Protein AF-A0A2J8N4S7-F1 (afdb_monomer)

Mean predicted aligned error: 13.4 Å

Organism: Pan troglodytes (NCBI:txid9598)

pLDDT: mean 70.77, std 18.53, range [36.31, 96.75]

Radius of gyration: 17.13 Å; Cα contacts (8 Å, |Δi|>4): 11; chains: 1; bounding box: 40×30×41 Å

Secondary structure (DSSP, 8-state):
---------------SHHHHHHHHHHHH-TT-HHHHHSPPTT-SS-S----

Structure (mmCIF, N/CA/C/O backbone):
data_AF-A0A2J8N4S7-F1
#
_entry.id   AF-A0A2J8N4S7-F1
#
loop_
_atom_site.group_PDB
_atom_site.id
_atom_site.type_symbol
_atom_site.label_atom_id
_atom_site.label_alt_id
_atom_site.label_comp_id
_atom_site.label_asym_id
_atom_site.label_entity_id
_atom_site.label_seq_id
_atom_site.pdbx_PDB_ins_code
_atom_site.Cartn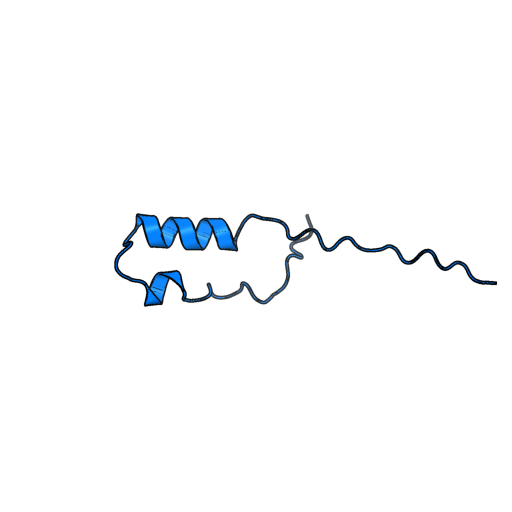_x
_atom_site.Cartn_y
_atom_site.Cartn_z
_atom_site.occupancy
_atom_site.B_iso_or_equiv
_atom_site.auth_seq_id
_atom_site.auth_comp_id
_atom_site.auth_asym_id
_atom_site.auth_atom_id
_atom_site.pdbx_PDB_model_num
ATOM 1 N N . MET A 1 1 ? 32.095 -18.700 -30.877 1.00 36.31 1 MET A N 1
ATOM 2 C CA . MET A 1 1 ? 32.304 -18.556 -29.419 1.00 36.31 1 MET A CA 1
ATOM 3 C C . MET A 1 1 ? 32.241 -17.062 -29.116 1.00 36.31 1 MET A C 1
ATOM 5 O O . MET A 1 1 ? 33.141 -16.354 -29.528 1.00 36.31 1 MET A O 1
ATOM 9 N N . VAL A 1 2 ? 31.039 -16.511 -28.921 1.00 49.53 2 VAL A N 1
ATOM 10 C CA . VAL A 1 2 ? 30.325 -16.301 -27.639 1.00 49.53 2 VAL A CA 1
ATOM 11 C C . VAL A 1 2 ? 31.041 -15.271 -26.762 1.00 49.53 2 VAL A C 1
ATOM 13 O O . VAL A 1 2 ? 31.916 -15.626 -25.985 1.00 49.53 2 VAL A O 1
ATOM 16 N N . MET A 1 3 ? 30.614 -14.012 -26.859 1.00 51.16 3 MET A N 1
ATOM 17 C CA . MET A 1 3 ? 30.703 -13.073 -25.740 1.00 51.16 3 MET A CA 1
ATOM 18 C C . MET A 1 3 ? 29.385 -13.199 -24.972 1.00 51.16 3 MET A C 1
ATOM 20 O O . MET A 1 3 ? 28.449 -12.432 -25.181 1.00 51.16 3 MET A O 1
ATOM 24 N N . ALA A 1 4 ? 29.265 -14.244 -24.155 1.00 60.84 4 ALA A N 1
ATOM 25 C CA . ALA A 1 4 ? 28.248 -14.275 -23.117 1.00 60.84 4 ALA A CA 1
ATOM 26 C C . ALA A 1 4 ? 28.811 -13.481 -21.944 1.00 60.84 4 ALA A C 1
ATOM 28 O O . ALA A 1 4 ? 29.345 -14.046 -21.000 1.00 60.84 4 ALA A O 1
ATOM 29 N N . GLU A 1 5 ? 28.705 -12.165 -22.017 1.00 55.53 5 GLU A N 1
ATOM 30 C CA . GLU A 1 5 ? 28.689 -11.369 -20.803 1.00 55.53 5 GLU A CA 1
ATOM 31 C C . GLU A 1 5 ? 27.395 -10.582 -20.842 1.00 55.53 5 GLU A C 1
ATOM 33 O O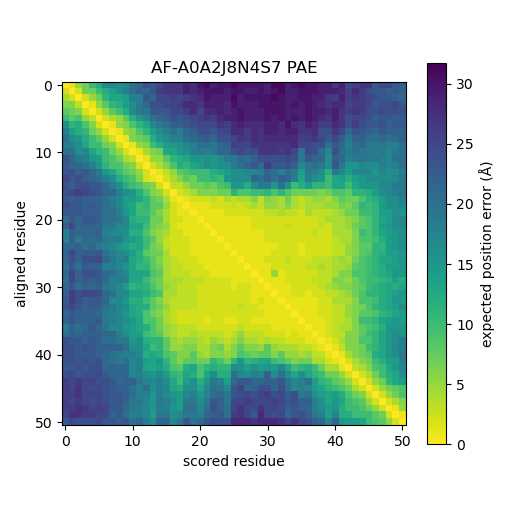 . GLU A 1 5 ? 27.321 -9.411 -21.212 1.00 55.53 5 GLU A O 1
ATOM 38 N N . GLY A 1 6 ? 26.317 -11.313 -20.541 1.00 55.00 6 GLY A N 1
ATOM 39 C CA . GLY A 1 6 ? 25.089 -10.678 -20.123 1.00 55.00 6 GLY A CA 1
ATOM 40 C C . GLY A 1 6 ? 25.475 -9.719 -19.014 1.00 55.00 6 GLY A C 1
ATOM 41 O O . GLY A 1 6 ? 25.916 -10.152 -17.950 1.00 55.00 6 GLY A O 1
ATOM 42 N N . THR A 1 7 ? 25.329 -8.422 -19.281 1.00 58.34 7 THR A N 1
ATOM 43 C CA . THR A 1 7 ? 25.144 -7.446 -18.219 1.00 58.34 7 THR A CA 1
ATOM 44 C C . THR A 1 7 ? 23.966 -7.983 -17.430 1.00 58.34 7 THR A C 1
ATOM 46 O O . THR A 1 7 ? 22.808 -7.811 -17.810 1.00 58.34 7 THR A O 1
ATOM 49 N N . ALA A 1 8 ? 24.266 -8.728 -16.368 1.00 56.31 8 ALA A N 1
ATOM 50 C CA . ALA A 1 8 ? 23.328 -8.979 -15.312 1.00 56.31 8 ALA A CA 1
ATOM 51 C C . ALA A 1 8 ? 23.067 -7.585 -14.764 1.00 56.31 8 ALA A C 1
ATOM 53 O O . ALA A 1 8 ? 23.794 -7.084 -13.908 1.00 56.31 8 ALA A O 1
ATOM 54 N N . VAL A 1 9 ? 22.072 -6.912 -15.349 1.00 59.19 9 VAL A N 1
ATOM 55 C CA . VAL A 1 9 ? 21.426 -5.774 -14.732 1.00 59.19 9 VAL A CA 1
ATOM 56 C C . VAL A 1 9 ? 20.907 -6.370 -13.440 1.00 59.19 9 VAL A C 1
ATOM 58 O O . VAL A 1 9 ? 19.837 -6.980 -13.408 1.00 59.19 9 VAL A O 1
ATOM 61 N N . LEU A 1 10 ? 21.720 -6.285 -12.385 1.00 57.09 10 LEU A N 1
ATOM 62 C CA . LEU A 1 10 ? 21.263 -6.433 -11.025 1.00 57.09 10 LEU A CA 1
ATOM 63 C C . LEU A 1 10 ? 20.157 -5.394 -10.949 1.00 57.09 10 LEU A C 1
ATOM 65 O O . LEU A 1 10 ? 20.430 -4.197 -10.847 1.00 57.09 10 LEU A O 1
ATOM 69 N N . ARG A 1 11 ? 18.910 -5.848 -11.117 1.00 57.88 11 ARG A N 1
ATOM 70 C CA . ARG A 1 11 ? 17.717 -5.055 -10.877 1.00 57.88 11 ARG A CA 1
ATOM 71 C C . ARG A 1 11 ? 17.795 -4.696 -9.404 1.00 57.88 11 ARG A C 1
ATOM 73 O O . ARG A 1 11 ? 17.293 -5.416 -8.547 1.00 57.88 11 ARG A O 1
ATOM 80 N N . ARG A 1 12 ? 18.521 -3.619 -9.092 1.00 54.94 12 ARG A N 1
ATOM 81 C CA . ARG A 1 12 ? 18.513 -2.998 -7.779 1.00 54.94 12 ARG A CA 1
ATOM 82 C C . ARG A 1 12 ? 17.054 -2.644 -7.558 1.00 54.94 12 ARG A C 1
ATOM 84 O O . ARG A 1 12 ? 16.529 -1.747 -8.211 1.00 54.94 12 ARG A O 1
ATOM 91 N N . ASN A 1 13 ? 16.402 -3.372 -6.660 1.00 53.03 13 ASN A N 1
ATOM 92 C CA . ASN A 1 13 ? 15.207 -2.891 -5.990 1.00 53.03 13 ASN A CA 1
ATOM 93 C C . ASN A 1 13 ? 15.630 -1.582 -5.319 1.00 53.03 13 ASN A C 1
ATOM 95 O O . ASN A 1 13 ? 16.230 -1.624 -4.250 1.00 53.03 13 ASN A O 1
ATOM 99 N N . ARG A 1 14 ? 15.464 -0.434 -5.990 1.00 52.03 14 ARG A N 1
ATOM 100 C CA . ARG A 1 14 ? 15.786 0.869 -5.405 1.00 52.03 14 ARG A CA 1
ATOM 101 C C . ARG A 1 14 ? 14.775 1.065 -4.272 1.00 52.03 14 ARG A C 1
ATOM 103 O O . ARG A 1 14 ? 13.597 1.267 -4.565 1.00 52.03 14 ARG A O 1
ATOM 110 N N . PRO A 1 15 ? 15.172 0.952 -2.994 1.00 55.81 15 PRO A N 1
ATOM 111 C CA . PRO A 1 15 ? 14.240 1.156 -1.901 1.00 55.81 15 PRO A CA 1
ATOM 112 C C . PRO A 1 15 ? 13.975 2.658 -1.825 1.00 55.81 15 PRO A C 1
ATOM 114 O O . PRO A 1 15 ? 14.913 3.451 -1.784 1.00 55.81 15 PRO A O 1
ATOM 117 N N . GLY A 1 16 ? 12.712 3.072 -1.845 1.00 62.22 16 GLY A N 1
ATOM 118 C CA . GLY A 1 16 ? 12.408 4.493 -1.706 1.00 62.22 16 GLY A CA 1
ATOM 119 C C . GLY A 1 16 ? 10.925 4.788 -1.673 1.00 62.22 16 GLY A C 1
ATOM 120 O O . GLY A 1 16 ? 10.399 5.132 -0.626 1.00 62.22 16 GLY A O 1
ATOM 121 N N . THR A 1 17 ? 10.228 4.598 -2.788 1.00 70.19 17 THR A N 1
ATOM 122 C CA . THR A 1 17 ? 8.868 5.139 -2.937 1.00 70.19 17 THR A CA 1
ATOM 123 C C . THR A 1 17 ? 7.818 4.312 -2.196 1.00 70.19 17 THR A C 1
ATOM 125 O O . THR A 1 17 ? 7.034 4.860 -1.426 1.00 70.19 17 THR A O 1
ATOM 128 N N . LYS A 1 18 ? 7.854 2.976 -2.324 1.00 77.88 18 LYS A N 1
ATOM 129 C CA . LYS A 1 18 ? 6.862 2.093 -1.681 1.00 77.8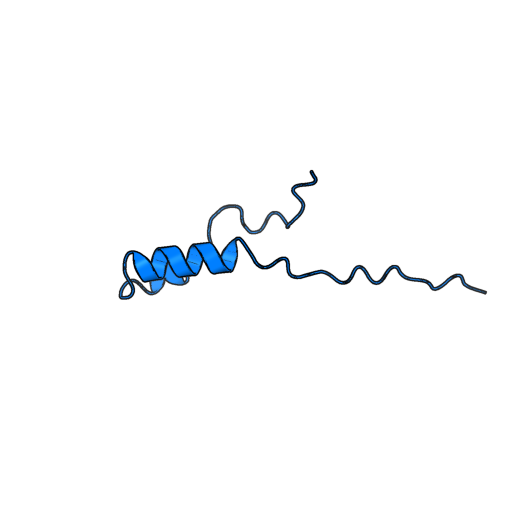8 18 LYS A CA 1
ATOM 130 C C . LYS A 1 18 ? 6.956 2.109 -0.157 1.00 77.88 18 LYS A C 1
ATOM 132 O O . LYS A 1 18 ? 5.952 2.240 0.533 1.00 77.88 18 LYS A O 1
ATOM 137 N N . ALA A 1 19 ? 8.177 1.989 0.363 1.00 80.19 19 ALA A N 1
ATOM 138 C CA . ALA A 1 19 ? 8.409 1.957 1.803 1.00 80.19 19 ALA A CA 1
ATOM 139 C C . ALA A 1 19 ? 8.004 3.284 2.466 1.00 80.19 19 ALA A C 1
ATOM 141 O O . ALA A 1 19 ? 7.394 3.266 3.531 1.00 80.19 19 ALA A O 1
ATOM 142 N N . GLN A 1 20 ? 8.286 4.422 1.822 1.00 83.94 20 GLN A N 1
ATOM 143 C CA . GLN A 1 20 ? 7.889 5.737 2.329 1.00 83.94 20 GLN A CA 1
ATOM 144 C C . GLN A 1 20 ? 6.368 5.931 2.306 1.00 83.94 20 GLN A C 1
ATOM 146 O O . GLN A 1 20 ? 5.818 6.431 3.285 1.00 83.94 20 GLN A O 1
ATOM 151 N N . TYR A 1 21 ? 5.687 5.493 1.242 1.00 85.94 21 TYR A N 1
ATOM 152 C CA . TYR A 1 21 ? 4.228 5.578 1.136 1.00 85.94 21 TYR A CA 1
ATOM 153 C C . TYR A 1 21 ? 3.519 4.777 2.239 1.00 85.94 21 TYR A C 1
ATOM 155 O O . TYR A 1 21 ? 2.649 5.299 2.935 1.00 85.94 21 TYR A O 1
ATOM 163 N N . ILE A 1 22 ? 3.949 3.533 2.470 1.00 88.69 22 ILE A N 1
ATOM 164 C CA . ILE A 1 22 ? 3.397 2.680 3.533 1.00 88.69 22 ILE A CA 1
ATOM 165 C C . ILE A 1 22 ? 3.639 3.315 4.910 1.00 88.69 22 ILE A C 1
ATOM 167 O O . ILE A 1 22 ? 2.725 3.404 5.727 1.00 88.69 22 ILE A O 1
ATOM 171 N N . GLN A 1 23 ? 4.853 3.816 5.164 1.00 91.19 23 GLN A N 1
ATOM 172 C CA . GLN A 1 23 ? 5.173 4.471 6.435 1.00 91.19 23 GLN A CA 1
ATOM 173 C C . GLN A 1 23 ? 4.351 5.744 6.674 1.00 91.19 23 GLN A C 1
ATOM 175 O O . GLN A 1 23 ? 3.967 5.996 7.815 1.00 91.19 23 GLN A O 1
ATOM 180 N N . GLN A 1 24 ? 4.069 6.544 5.638 1.00 90.75 24 GLN A N 1
ATOM 181 C CA . GLN A 1 24 ? 3.208 7.723 5.772 1.00 90.75 24 GLN A CA 1
ATOM 182 C C . GLN A 1 24 ? 1.773 7.341 6.133 1.00 90.75 24 GLN A C 1
ATOM 184 O O . GLN A 1 24 ? 1.220 7.931 7.058 1.00 90.75 24 GLN A O 1
ATOM 189 N N . ASN A 1 25 ? 1.194 6.335 5.471 1.00 92.06 25 ASN A N 1
ATOM 190 C CA . ASN A 1 25 ? -0.178 5.911 5.758 1.00 92.06 25 ASN A CA 1
ATOM 191 C C . ASN A 1 25 ?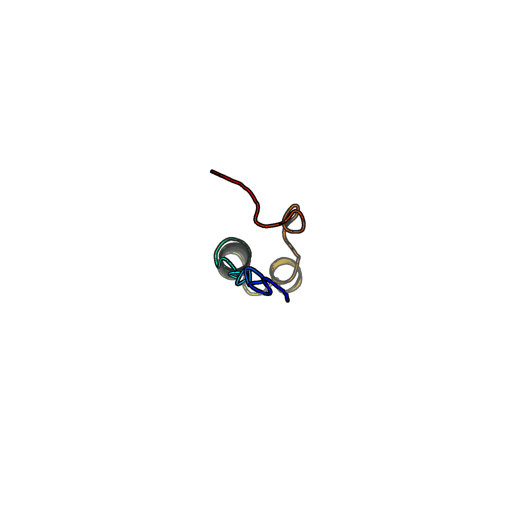 -0.316 5.301 7.161 1.00 92.06 25 ASN A C 1
ATOM 193 O O . ASN A 1 25 ? -1.243 5.660 7.878 1.00 92.06 25 ASN A O 1
ATOM 197 N N . ILE A 1 26 ? 0.655 4.497 7.616 1.00 94.12 26 ILE A N 1
ATOM 198 C CA . ILE A 1 26 ? 0.679 3.982 8.999 1.00 94.12 26 ILE A CA 1
ATOM 199 C C . ILE A 1 26 ? 0.761 5.124 10.022 1.00 94.12 26 ILE A C 1
ATOM 201 O O . ILE A 1 26 ? 0.110 5.070 11.062 1.00 94.12 26 ILE A O 1
ATOM 205 N N . ARG A 1 27 ? 1.575 6.156 9.754 1.00 95.62 27 ARG A N 1
ATOM 206 C CA . ARG A 1 27 ? 1.708 7.323 10.645 1.00 95.62 27 ARG A CA 1
ATOM 207 C C . ARG A 1 27 ? 0.459 8.200 10.662 1.00 95.62 27 ARG A C 1
ATOM 209 O O . ARG A 1 27 ? 0.225 8.864 11.665 1.00 95.62 27 ARG A O 1
ATOM 216 N N . ALA A 1 28 ? -0.289 8.236 9.562 1.00 95.25 28 ALA A N 1
ATOM 217 C CA . ALA A 1 28 ? -1.529 8.992 9.460 1.00 95.25 28 ALA A CA 1
ATOM 218 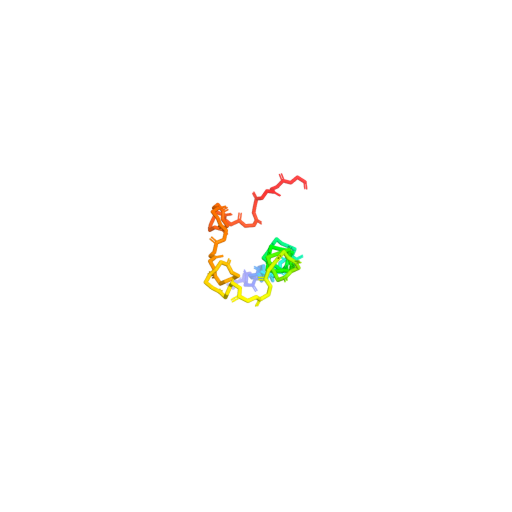C C . ALA A 1 28 ? -2.679 8.290 10.197 1.00 95.25 28 ALA A C 1
ATOM 22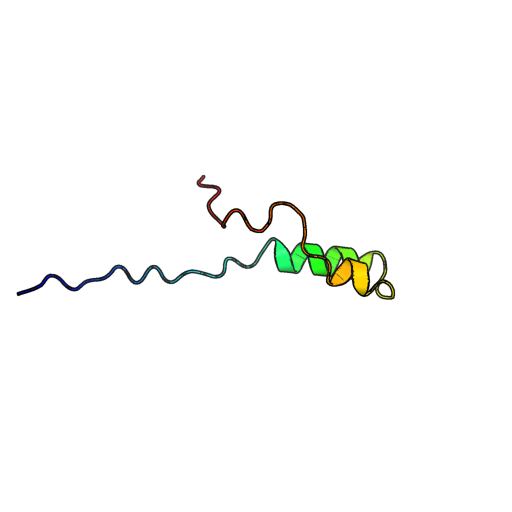0 O O . ALA A 1 28 ? -3.389 8.939 10.957 1.00 95.25 28 ALA A O 1
ATOM 221 N N . ASP A 1 29 ? -2.846 6.983 9.981 1.00 96.38 29 ASP A N 1
ATOM 222 C CA . ASP A 1 29 ? -3.867 6.162 10.633 1.00 96.38 29 ASP A CA 1
ATOM 223 C C . ASP A 1 29 ? -3.500 4.674 10.527 1.00 96.38 29 ASP A C 1
ATOM 225 O O . ASP A 1 29 ? -3.713 4.031 9.499 1.00 96.38 29 ASP A O 1
ATOM 229 N N . CYS A 1 30 ? -2.949 4.105 11.600 1.00 95.31 30 CYS A N 1
ATOM 230 C CA . CYS A 1 30 ? -2.542 2.700 11.624 1.00 95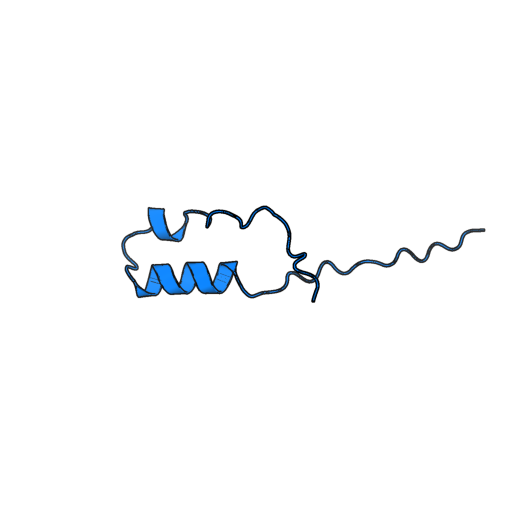.31 30 CYS A CA 1
ATOM 231 C C . CYS A 1 30 ? -3.718 1.708 11.666 1.00 95.31 30 CYS A C 1
ATOM 233 O O . CYS A 1 30 ? -3.504 0.514 11.457 1.00 95.31 30 CYS A O 1
ATOM 235 N N . SER A 1 31 ? -4.941 2.182 11.919 1.00 96.75 31 SER A N 1
ATOM 236 C CA . SER A 1 31 ? -6.170 1.376 11.932 1.00 96.75 31 SER A CA 1
ATOM 237 C C . SER A 1 31 ? -6.758 1.179 10.532 1.00 96.75 31 SER A C 1
ATOM 239 O O . SER A 1 31 ? -7.487 0.213 10.304 1.00 96.75 31 SER A O 1
ATOM 241 N N . ASN A 1 32 ? -6.446 2.068 9.585 1.00 95.06 32 ASN A N 1
ATOM 242 C CA . ASN A 1 32 ? -6.977 2.032 8.225 1.00 95.06 32 ASN A CA 1
ATOM 243 C C . ASN A 1 32 ? -6.128 1.130 7.311 1.00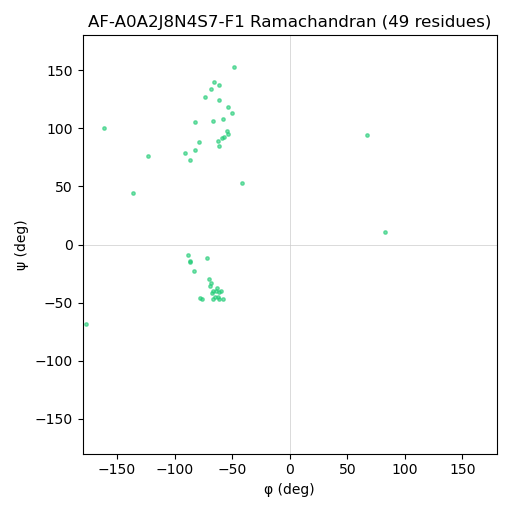 95.06 32 ASN A C 1
ATOM 245 O O . ASN A 1 32 ? -5.361 1.593 6.463 1.00 95.06 32 ASN A O 1
ATOM 249 N N . ILE A 1 33 ? -6.250 -0.182 7.529 1.00 93.75 33 ILE A N 1
ATOM 250 C CA . ILE A 1 33 ? -5.477 -1.218 6.827 1.00 93.75 33 ILE A CA 1
ATOM 251 C C . ILE A 1 33 ? -5.710 -1.186 5.316 1.00 93.75 33 ILE A C 1
ATOM 253 O O . ILE A 1 33 ? -4.747 -1.323 4.560 1.00 93.75 33 ILE A O 1
ATOM 257 N N . ASP A 1 34 ? -6.949 -0.956 4.879 1.00 94.06 34 ASP A N 1
ATOM 258 C CA . ASP A 1 34 ? -7.303 -0.925 3.458 1.00 94.06 34 ASP A CA 1
ATOM 259 C C . ASP A 1 34 ? -6.479 0.130 2.713 1.00 94.06 34 ASP A C 1
ATOM 261 O O . ASP A 1 34 ? -5.836 -0.174 1.711 1.00 94.06 34 ASP A O 1
ATOM 265 N N . LYS A 1 35 ? -6.380 1.338 3.278 1.00 89.75 35 LYS A N 1
ATOM 266 C CA . LYS A 1 35 ? -5.584 2.434 2.713 1.00 89.75 35 LYS A CA 1
ATOM 267 C C . LYS A 1 35 ? -4.073 2.181 2.759 1.00 89.75 35 LYS A C 1
ATOM 269 O O . LYS A 1 35 ? -3.337 2.633 1.889 1.00 89.75 35 LYS A O 1
ATOM 274 N N . ILE A 1 36 ? -3.578 1.482 3.782 1.00 91.38 36 ILE A N 1
ATOM 275 C CA . ILE A 1 36 ? -2.148 1.144 3.904 1.00 91.38 36 ILE A CA 1
ATOM 276 C C . ILE A 1 36 ? -1.726 0.126 2.836 1.00 91.38 36 ILE A C 1
ATOM 278 O O . ILE A 1 36 ? -0.589 0.167 2.356 1.00 91.38 36 ILE A O 1
ATOM 282 N N . LEU A 1 37 ? -2.622 -0.806 2.503 1.00 89.06 37 LEU A N 1
ATOM 283 C CA . LEU A 1 37 ? -2.390 -1.847 1.503 1.00 89.06 37 LEU A CA 1
ATOM 284 C C . LEU A 1 37 ? -2.726 -1.399 0.079 1.00 89.06 37 LEU A C 1
ATOM 286 O O . LEU A 1 37 ? -2.305 -2.064 -0.872 1.00 89.06 37 LEU A O 1
ATOM 290 N N . GLU A 1 38 ? -3.440 -0.285 -0.072 1.00 88.06 38 GLU A N 1
ATOM 291 C CA . GLU A 1 38 ? -3.754 0.297 -1.367 1.00 88.06 38 GLU A CA 1
ATOM 292 C C . GLU A 1 38 ? -2.460 0.698 -2.105 1.00 88.06 38 GLU A C 1
ATOM 294 O O . GLU A 1 38 ? -1.608 1.409 -1.558 1.00 88.06 38 GLU A O 1
ATOM 299 N N . PRO A 1 39 ? -2.245 0.208 -3.337 1.00 80.25 39 PRO A N 1
ATOM 300 C CA . PRO A 1 39 ? -1.080 0.592 -4.116 1.00 80.25 39 PRO A CA 1
ATOM 301 C C . PRO A 1 39 ? -1.198 2.068 -4.530 1.00 80.25 39 PRO A C 1
ATOM 303 O O . PRO A 1 39 ? -2.248 2.477 -5.020 1.00 80.25 39 PRO A O 1
ATOM 306 N N . PRO A 1 40 ? -0.136 2.880 -4.389 1.00 77.25 40 PRO A N 1
ATOM 307 C CA . PRO A 1 40 ? -0.180 4.260 -4.849 1.00 77.25 40 PRO A CA 1
ATOM 308 C C . PRO A 1 40 ? -0.305 4.322 -6.376 1.00 77.25 40 PR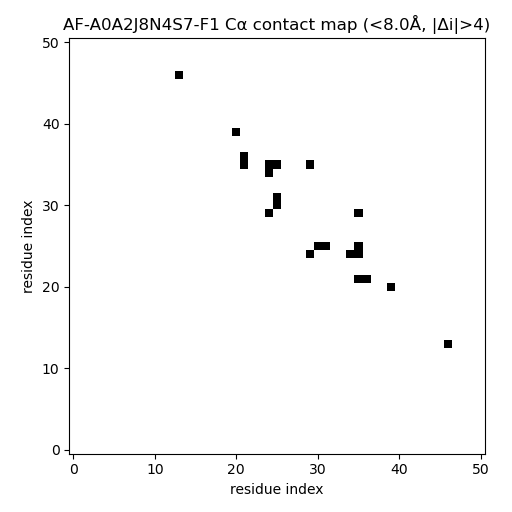O A C 1
ATOM 310 O O . PRO A 1 40 ? 0.354 3.574 -7.106 1.00 77.25 40 PRO A O 1
ATOM 313 N N . GLU A 1 41 ? -1.129 5.250 -6.856 1.00 76.00 41 GLU A N 1
ATOM 314 C CA . GLU A 1 41 ? -1.317 5.495 -8.285 1.00 76.00 41 GLU A CA 1
ATOM 315 C C . GLU A 1 41 ? 0.002 5.927 -8.951 1.00 76.00 41 GLU A C 1
ATOM 317 O O . GLU A 1 41 ? 0.767 6.722 -8.403 1.00 76.00 41 GLU A O 1
ATOM 322 N N . GLY A 1 42 ? 0.290 5.383 -10.138 1.00 64.19 42 GLY A N 1
ATOM 323 C CA . GLY A 1 42 ? 1.498 5.714 -10.907 1.00 64.19 42 GLY A CA 1
ATOM 324 C C . GLY A 1 42 ? 2.773 4.968 -10.493 1.00 64.19 42 GLY A C 1
ATOM 325 O O . GLY A 1 42 ? 3.854 5.317 -10.956 1.00 64.19 42 GLY A O 1
ATOM 326 N N . GLN A 1 43 ? 2.680 3.937 -9.642 1.00 61.06 43 GLN A N 1
ATOM 327 C CA . GLN A 1 43 ? 3.843 3.145 -9.212 1.00 61.06 43 GLN A CA 1
ATOM 328 C C . GLN A 1 43 ? 4.185 1.947 -10.123 1.00 61.06 43 GLN A C 1
ATOM 330 O O . GLN A 1 43 ? 5.226 1.317 -9.928 1.00 61.06 43 GLN A O 1
ATOM 335 N N . ASP A 1 44 ? 3.323 1.626 -11.093 1.00 57.00 44 ASP A N 1
ATOM 336 C CA . ASP A 1 44 ? 3.522 0.535 -12.066 1.00 57.00 44 ASP A CA 1
ATOM 337 C C . ASP A 1 44 ? 4.330 0.978 -13.302 1.00 57.00 44 ASP A C 1
ATOM 339 O O . ASP A 1 44 ? 4.900 0.160 -14.025 1.00 57.00 44 ASP A O 1
ATOM 343 N N . GLU A 1 45 ? 4.484 2.289 -13.513 1.00 54.66 45 GLU A N 1
ATOM 344 C CA . GLU A 1 45 ? 5.421 2.795 -14.511 1.00 54.66 45 GLU A CA 1
ATOM 345 C C . GLU A 1 45 ? 6.819 2.815 -13.900 1.00 54.66 45 GLU A C 1
ATOM 347 O O . GLU A 1 45 ? 7.140 3.589 -12.998 1.00 54.66 45 GLU A O 1
ATOM 352 N N . GLY A 1 46 ? 7.613 1.840 -14.340 1.00 49.28 46 GLY A N 1
ATOM 353 C CA . GLY A 1 46 ? 8.842 1.420 -13.697 1.00 49.28 46 GLY A CA 1
ATOM 354 C C . GLY A 1 46 ? 9.786 2.554 -13.317 1.00 49.28 46 GLY A C 1
ATOM 355 O O . GLY A 1 46 ? 9.853 3.594 -13.960 1.00 49.28 46 GLY A O 1
ATOM 356 N N . SER A 1 47 ? 10.566 2.259 -12.279 1.00 54.00 47 SER A N 1
ATOM 357 C CA . SER A 1 47 ? 11.752 2.914 -11.716 1.00 54.00 47 SER A CA 1
ATOM 358 C C . SER A 1 47 ? 12.783 3.451 -12.734 1.00 54.00 47 SER A C 1
ATOM 360 O O . SER A 1 47 ? 13.969 3.142 -12.647 1.00 54.00 47 SER A O 1
ATOM 362 N N . SER A 1 48 ? 12.347 4.259 -13.691 1.00 50.12 48 SER A N 1
ATOM 363 C CA . SER A 1 48 ? 13.089 4.792 -14.826 1.00 50.12 48 SER A CA 1
ATOM 364 C C . SER A 1 48 ? 12.764 6.276 -15.005 1.00 50.12 48 SER A C 1
ATOM 366 O O . SER A 1 48 ? 12.580 6.761 -16.116 1.00 50.12 48 SER A O 1
ATOM 368 N N . ALA A 1 49 ? 12.748 7.028 -13.904 1.00 45.41 49 ALA A N 1
ATOM 369 C CA . ALA A 1 49 ? 13.118 8.434 -13.973 1.00 45.41 49 ALA A CA 1
ATOM 370 C C . ALA A 1 49 ? 14.652 8.486 -14.018 1.00 45.41 49 ALA A C 1
ATOM 372 O O . ALA A 1 49 ? 15.333 8.488 -12.990 1.00 45.41 49 ALA A O 1
ATOM 373 N N . LEU A 1 50 ? 15.171 8.408 -15.244 1.00 47.66 50 LEU A N 1
ATOM 374 C CA . LEU A 1 50 ? 16.497 8.881 -15.615 1.00 47.66 50 LEU A CA 1
ATOM 375 C C . LEU A 1 50 ? 16.632 10.344 -15.173 1.00 47.66 50 LEU A C 1
ATOM 377 O O . LEU A 1 50 ? 15.887 11.193 -15.657 1.00 47.66 50 LEU A O 1
ATOM 381 N N . SER A 1 51 ? 17.581 10.620 -14.281 1.00 41.59 51 SER A N 1
ATOM 382 C CA . SER A 1 51 ? 18.415 11.827 -14.282 1.00 41.59 51 SER A CA 1
ATOM 383 C C . SER A 1 51 ? 19.624 11.627 -13.379 1.00 41.59 51 SER A C 1
ATOM 385 O O . SER A 1 51 ? 19.520 10.857 -12.396 1.00 41.59 51 SER A O 1
#

Foldseek 3Di:
DDPPPPPPPPVPPPPDDLVVLLVVVCVVPVPCVVSSPDDDPPPPPDPPPDD

Solvent-accessible surface area (backbone atoms only — not comparable to full-atom values): 3588 Å² total; per-residue (Å²): 138,80,86,82,70,74,79,74,72,74,77,69,79,75,84,54,67,68,64,50,52,39,51,51,38,43,73,74,43,68,83,46,56,69,70,42,69,50,78,67,88,78,67,83,66,64,101,66,83,83,127

Sequence (51 aa):
MVMAEGTAVLRRNRPGTKAQYIQQNIRADCSNIDKILEPPEGQDEGSSALS